Protein AF-A0A9E4FXU3-F1 (afdb_monomer_lite)

Sequence (178 aa):
TILALSAGMFALSSITFVGEGTRELLNIQLSRSFGGNVLVFPFPGLPSSMIKGAIDDALQDLEIDYRTTIDNFSSQITHLNGAAIDGDGALEIAVWRSDKPDIYSGQPAVSSGRMLTPDDAGQPRIVLPMVVAAALEIEVGDSLQIDSAAGIALEVVGITGEAEGMASFGEPSALLPP

pLDDT: mean 71.0, std 20.65, range [25.28, 96.88]

Radius of gyration: 19.28 Å; chains: 1; bounding box: 39×45×50 Å

Secondary structure (DSSP, 8-state):
-------------------HHHHHHHHHHHHHHHSS-----PPTTS-HHHHHHHHHHHHTTS--S--EEEEEEEEEEEEETTEEP-S--EEEEEEEEE--TTTTTTSS-EEEE----GGGTTSSEEEEEHHHHHHTT--TT-EEEEGGGTTPEEEEEEEE-TT--SBTTTB--EEE--

Structure (mmCIF, N/CA/C/O backbone):
data_AF-A0A9E4FXU3-F1
#
_entry.id   AF-A0A9E4FXU3-F1
#
loop_
_atom_site.group_PDB
_atom_site.id
_atom_site.type_symbol
_atom_site.label_atom_id
_atom_site.label_alt_id
_atom_site.label_comp_id
_atom_site.label_asym_id
_atom_site.label_entity_id
_atom_site.label_seq_id
_atom_site.pdbx_PDB_ins_code
_atom_site.Cartn_x
_atom_site.Cartn_y
_atom_site.Cartn_z
_atom_site.occupancy
_atom_site.B_iso_or_equiv
_atom_site.auth_seq_id
_atom_site.auth_comp_id
_atom_site.auth_asym_id
_atom_site.auth_atom_id
_atom_site.pdbx_PDB_model_num
ATOM 1 N N . THR A 1 1 ? -22.694 20.032 28.651 1.00 31.31 1 THR A N 1
ATOM 2 C CA . THR A 1 1 ? -21.985 20.841 29.663 1.00 31.31 1 THR A CA 1
ATOM 3 C C . THR A 1 1 ? -20.509 20.559 29.507 1.00 31.31 1 THR A C 1
ATOM 5 O O . THR A 1 1 ? -20.104 19.431 29.735 1.00 31.31 1 THR A O 1
ATOM 8 N N . ILE A 1 2 ? -19.745 21.515 28.979 1.00 27.45 2 ILE A N 1
ATOM 9 C CA . ILE A 1 2 ? -18.309 21.361 28.701 1.00 27.45 2 ILE A CA 1
ATOM 10 C C . ILE A 1 2 ? -17.556 21.864 29.932 1.00 27.45 2 ILE A C 1
ATOM 12 O O . ILE A 1 2 ? -17.777 22.998 30.352 1.00 27.45 2 ILE A O 1
ATOM 16 N N . LEU A 1 3 ? -16.711 21.021 30.524 1.00 26.75 3 LEU A N 1
ATOM 17 C CA . LEU A 1 3 ? -15.877 21.380 31.669 1.00 26.75 3 LEU A CA 1
ATOM 18 C C . LEU A 1 3 ? -14.447 21.612 31.166 1.00 26.75 3 LEU A C 1
ATOM 20 O O . LEU A 1 3 ? -13.765 20.675 30.762 1.00 26.75 3 LEU A O 1
ATOM 24 N N . ALA A 1 4 ? -14.028 22.877 31.136 1.00 40.78 4 ALA A N 1
ATOM 25 C CA . ALA A 1 4 ? -12.670 23.289 30.808 1.00 40.78 4 ALA A CA 1
ATOM 26 C C . ALA A 1 4 ? -11.833 23.352 32.094 1.00 40.78 4 ALA A C 1
ATOM 28 O O . ALA A 1 4 ? -12.204 24.047 33.039 1.00 40.78 4 ALA A O 1
ATOM 29 N N . LEU A 1 5 ? -10.697 22.656 32.119 1.00 29.84 5 LEU A N 1
ATOM 30 C CA . LEU A 1 5 ? -9.681 22.785 33.162 1.00 29.84 5 LEU A CA 1
ATOM 31 C C . LEU A 1 5 ? -8.479 23.514 32.555 1.00 29.84 5 LEU A C 1
ATOM 33 O O . LEU A 1 5 ? -7.700 22.950 31.793 1.00 29.84 5 LEU A O 1
ATOM 37 N N . SER A 1 6 ? -8.393 24.811 32.848 1.00 42.38 6 SER A N 1
ATOM 38 C CA . SER A 1 6 ? -7.281 25.687 32.489 1.00 42.38 6 SER A CA 1
ATOM 39 C C . SER A 1 6 ? -6.136 25.547 33.494 1.00 42.38 6 SER A C 1
ATOM 41 O O . SER A 1 6 ? -6.365 25.723 34.691 1.00 42.38 6 SER A O 1
ATOM 43 N N . ALA A 1 7 ? -4.903 25.361 33.023 1.00 31.30 7 ALA A N 1
ATOM 44 C CA . ALA A 1 7 ? -3.701 25.719 33.775 1.00 31.30 7 ALA A CA 1
ATOM 45 C C . ALA A 1 7 ? -2.527 26.006 32.820 1.00 31.30 7 ALA A C 1
ATOM 47 O O . ALA A 1 7 ? -2.127 25.133 32.059 1.00 31.30 7 ALA A O 1
ATOM 48 N N . GLY A 1 8 ? -1.957 27.215 32.914 1.00 26.27 8 GLY A N 1
ATOM 49 C CA . GLY A 1 8 ? -0.565 27.496 32.532 1.00 26.27 8 GLY A CA 1
ATOM 50 C C . GLY A 1 8 ? -0.341 28.330 31.266 1.00 26.27 8 GLY A C 1
ATOM 51 O O . GLY A 1 8 ? -0.170 27.794 30.181 1.00 26.27 8 GLY A O 1
ATOM 52 N N . MET A 1 9 ? -0.257 29.651 31.430 1.00 34.22 9 MET A N 1
ATOM 53 C CA . MET A 1 9 ? 0.144 30.633 30.419 1.00 34.22 9 MET A CA 1
ATOM 54 C C . MET A 1 9 ? 1.665 30.853 30.479 1.00 34.22 9 MET A C 1
ATOM 56 O O . MET A 1 9 ? 2.138 31.352 31.491 1.00 34.22 9 MET A O 1
ATOM 60 N N . PHE A 1 10 ? 2.404 30.537 29.408 1.00 29.42 10 PHE A N 1
ATOM 61 C CA . PHE A 1 10 ? 3.624 31.245 28.982 1.00 29.42 10 PHE A CA 1
ATOM 62 C C . PHE A 1 10 ? 3.807 31.077 27.466 1.00 29.42 10 PHE A C 1
ATOM 64 O O . PHE A 1 10 ? 3.697 29.981 26.924 1.00 29.42 10 PHE A O 1
ATOM 71 N N . ALA A 1 11 ? 4.009 32.206 26.789 1.00 37.12 11 ALA A N 1
ATOM 72 C CA . ALA A 1 11 ? 3.885 32.394 25.351 1.00 37.12 11 ALA A CA 1
ATOM 73 C C . ALA A 1 11 ? 5.247 32.510 24.651 1.00 37.12 11 ALA A C 1
ATOM 75 O O . ALA A 1 11 ? 6.138 33.173 25.174 1.00 37.12 11 ALA A O 1
ATOM 76 N N . LEU A 1 12 ? 5.348 31.978 23.426 1.00 25.28 12 LEU A N 1
ATOM 77 C CA . LEU A 1 12 ? 6.072 32.604 22.308 1.00 25.28 12 LEU A CA 1
ATOM 78 C C . LEU A 1 12 ? 5.645 31.970 20.968 1.00 25.28 12 LEU A C 1
ATOM 80 O O . LEU A 1 12 ? 6.106 30.907 20.580 1.00 25.28 12 LEU A O 1
ATOM 84 N N . SER A 1 13 ? 4.688 32.660 20.339 1.00 27.45 13 SER A N 1
ATOM 85 C CA . SER A 1 13 ? 4.377 32.807 18.905 1.00 27.45 13 SER A CA 1
ATOM 86 C C . SER A 1 13 ? 4.532 31.637 17.915 1.00 27.45 13 SER A C 1
ATOM 88 O O . SER A 1 13 ? 5.624 31.150 17.646 1.00 27.45 13 SER A O 1
ATOM 90 N N . SER A 1 14 ? 3.426 31.429 17.188 1.00 29.44 14 SER A N 1
ATOM 91 C CA . SER A 1 14 ? 3.230 30.683 15.935 1.00 29.44 14 SER A CA 1
ATOM 92 C C . SER A 1 14 ? 3.068 29.171 16.064 1.00 29.44 14 SER A C 1
ATOM 94 O O . SER A 1 14 ? 4.024 28.422 16.023 1.00 29.44 14 SER A O 1
ATOM 96 N N . ILE A 1 15 ? 1.814 28.745 16.206 1.00 42.16 15 ILE A N 1
ATOM 97 C CA . ILE A 1 15 ? 1.172 27.632 15.488 1.00 42.16 15 ILE A CA 1
ATOM 98 C C . ILE A 1 15 ? -0.303 27.738 15.874 1.00 42.16 15 ILE A C 1
ATOM 100 O O . ILE A 1 15 ? -0.675 27.334 16.971 1.00 42.16 15 ILE A O 1
ATOM 104 N N . THR A 1 16 ? -1.137 28.350 15.025 1.00 27.58 16 THR A N 1
ATOM 105 C CA . THR A 1 16 ? -2.558 27.975 14.873 1.00 27.58 16 THR A CA 1
ATOM 106 C C . THR A 1 16 ? -3.207 28.736 13.717 1.00 27.58 16 THR A C 1
ATOM 108 O O . THR A 1 16 ? -3.643 29.872 13.856 1.00 27.58 16 THR A O 1
ATOM 111 N N . PHE A 1 17 ? -3.337 28.058 12.582 1.00 32.19 17 PHE A N 1
ATOM 112 C CA . PHE A 1 17 ? -4.565 28.107 11.794 1.00 32.19 17 PHE A CA 1
ATOM 113 C C . PHE A 1 17 ? -5.019 26.658 11.614 1.00 32.19 17 PHE A C 1
ATOM 115 O O . PHE A 1 17 ? -4.821 26.048 10.573 1.00 32.19 17 PHE A O 1
ATOM 122 N N . VAL A 1 18 ? -5.598 26.079 12.666 1.00 40.75 18 VAL A N 1
ATOM 123 C CA . VAL A 1 18 ? -6.490 24.922 12.508 1.00 40.75 18 VAL A CA 1
ATOM 124 C C . VAL A 1 18 ? -7.894 25.511 12.537 1.00 40.75 18 VAL A C 1
ATOM 126 O O . VAL A 1 18 ? -8.547 25.570 13.576 1.00 40.75 18 VAL A O 1
ATOM 129 N N . GLY A 1 19 ? -8.280 26.117 11.411 1.00 35.84 19 GLY A N 1
ATOM 130 C CA . GLY A 1 19 ? -9.602 26.707 11.233 1.00 35.84 19 GLY A CA 1
ATOM 131 C C . GLY A 1 19 ? -10.677 25.624 11.283 1.00 35.84 19 GLY A C 1
ATOM 132 O O . GLY A 1 19 ? -10.434 24.495 10.850 1.00 35.84 19 GLY A O 1
ATOM 133 N N . GLU A 1 20 ? -11.861 25.977 11.785 1.00 42.47 20 GLU A N 1
ATOM 134 C CA . GLU A 1 20 ? -13.055 25.118 11.865 1.00 42.47 20 GLU A CA 1
ATOM 135 C C . GLU A 1 20 ? -13.319 24.275 10.602 1.00 42.47 20 GLU A C 1
ATOM 137 O O . GLU A 1 20 ? -13.792 23.147 10.718 1.00 42.47 20 GLU A O 1
ATOM 142 N N . GLY A 1 21 ? -12.921 24.748 9.416 1.00 38.59 21 GLY A N 1
ATOM 143 C CA . GLY A 1 21 ? -13.065 24.020 8.150 1.00 38.59 21 GLY A CA 1
ATOM 144 C C . GLY A 1 21 ? -12.253 22.721 8.029 1.00 38.59 21 GLY A C 1
ATOM 145 O O . GLY A 1 21 ? -12.633 21.843 7.264 1.00 38.59 21 GLY A O 1
ATOM 146 N N . THR A 1 22 ? -11.178 22.536 8.803 1.00 45.12 22 THR A N 1
ATOM 147 C CA . THR A 1 22 ? -10.414 21.268 8.801 1.00 45.12 22 THR A CA 1
ATOM 148 C C . THR A 1 22 ? -11.171 20.140 9.499 1.00 45.12 22 THR A C 1
ATOM 150 O O . THR A 1 22 ? -11.151 19.009 9.025 1.00 45.12 22 THR A O 1
ATOM 153 N N . ARG A 1 23 ? -11.914 20.437 10.574 1.00 46.47 23 ARG A N 1
ATOM 154 C CA . ARG A 1 23 ? -12.788 19.456 11.240 1.00 46.47 23 ARG A CA 1
ATOM 155 C C . ARG A 1 23 ? -13.936 19.025 10.338 1.00 46.47 23 ARG A C 1
ATOM 157 O O . ARG A 1 23 ? -14.290 17.854 10.332 1.00 46.47 23 ARG A O 1
ATOM 164 N N . GLU A 1 24 ? -14.493 19.959 9.576 1.00 38.81 24 GLU A N 1
ATOM 165 C CA . GLU A 1 24 ? -15.594 19.686 8.657 1.00 38.81 24 GLU A CA 1
ATOM 166 C C . GLU A 1 24 ? -15.134 18.882 7.433 1.00 38.81 24 GLU A C 1
ATOM 168 O O . GLU A 1 24 ? -15.775 17.894 7.089 1.00 38.81 24 GLU A O 1
ATOM 173 N N . LEU A 1 25 ? -13.975 19.204 6.847 1.00 46.66 25 LEU A N 1
ATOM 174 C CA . LEU A 1 25 ? -13.390 18.429 5.743 1.00 46.66 25 LEU A CA 1
ATOM 175 C C . LEU A 1 25 ? -12.983 17.010 6.164 1.00 46.66 25 LEU A C 1
ATOM 177 O O . LEU A 1 25 ? -13.304 16.052 5.461 1.00 46.66 25 LEU A O 1
ATOM 181 N N . LEU A 1 26 ? -12.361 16.858 7.338 1.00 46.75 26 LEU A N 1
ATOM 182 C CA . LEU A 1 26 ? -12.017 15.546 7.895 1.00 46.75 26 LEU A CA 1
ATOM 183 C C . LEU A 1 26 ? -13.279 14.731 8.215 1.00 46.75 26 LEU A C 1
ATOM 185 O O . LEU A 1 26 ? -13.361 13.557 7.863 1.00 46.75 26 LEU A O 1
ATOM 189 N N . ASN A 1 27 ? -14.302 15.352 8.811 1.00 43.00 27 ASN A N 1
ATOM 190 C CA . ASN A 1 27 ? -15.575 14.690 9.095 1.00 43.00 27 ASN A CA 1
ATOM 191 C C . ASN A 1 27 ? -16.310 14.281 7.807 1.00 43.00 27 ASN A C 1
ATOM 193 O O . ASN A 1 27 ? -16.860 13.189 7.745 1.00 43.00 27 ASN A O 1
ATOM 197 N N . ILE A 1 28 ? -16.294 15.103 6.754 1.00 49.69 28 ILE A N 1
ATOM 198 C CA . ILE A 1 28 ? -16.963 14.796 5.481 1.00 49.69 28 ILE A CA 1
ATOM 199 C C . ILE A 1 28 ? -16.269 13.649 4.734 1.00 49.69 28 ILE A C 1
ATOM 201 O O . ILE A 1 28 ? -16.963 12.785 4.200 1.00 49.69 28 ILE A O 1
ATOM 205 N N . GLN A 1 29 ? -14.935 13.604 4.706 1.00 46.19 29 GLN A N 1
ATOM 206 C CA . GLN A 1 29 ? -14.195 12.522 4.043 1.00 46.19 29 GLN A CA 1
ATOM 207 C C . GLN A 1 29 ? -14.296 11.199 4.812 1.00 46.19 29 GLN A C 1
ATOM 209 O O . GLN A 1 29 ? -14.541 10.150 4.220 1.00 46.19 29 GLN A O 1
ATOM 214 N N . LEU A 1 30 ? -14.205 11.241 6.142 1.00 48.12 30 LEU A N 1
ATOM 215 C CA . LEU A 1 30 ? -14.246 10.035 6.969 1.00 48.12 30 LEU A CA 1
ATOM 216 C C . LEU A 1 30 ? -15.673 9.516 7.182 1.00 48.12 30 LEU A C 1
ATOM 218 O O . LEU A 1 30 ? -15.888 8.307 7.201 1.00 48.12 30 LEU A O 1
ATOM 222 N N . SER A 1 31 ? -16.675 10.391 7.317 1.00 47.16 31 SER A N 1
ATOM 223 C CA . SER A 1 31 ? -18.082 9.982 7.474 1.00 47.16 31 SER A CA 1
ATOM 224 C C . SER A 1 31 ? -18.614 9.270 6.229 1.00 47.16 31 SER A C 1
ATOM 226 O O . SER A 1 31 ? -19.337 8.284 6.351 1.00 47.16 31 SER A O 1
ATOM 228 N N . ARG A 1 32 ? -18.198 9.708 5.030 1.00 46.72 32 ARG A N 1
ATOM 229 C CA . ARG A 1 32 ? -18.587 9.073 3.761 1.00 46.72 32 ARG A CA 1
ATOM 230 C C . ARG A 1 32 ? -17.961 7.692 3.546 1.00 46.72 32 ARG A C 1
ATOM 232 O O . ARG A 1 32 ? -18.570 6.888 2.852 1.00 46.72 32 ARG A O 1
ATOM 239 N N . SER A 1 33 ? -16.790 7.419 4.127 1.00 49.22 33 SER A N 1
ATOM 240 C CA . SER A 1 33 ? -16.057 6.159 3.917 1.00 49.22 33 SER A CA 1
ATOM 241 C C . SER A 1 33 ? -16.193 5.166 5.086 1.00 49.22 33 SER A C 1
ATOM 243 O O . SER A 1 33 ? -16.232 3.958 4.866 1.00 49.22 33 SER A O 1
ATOM 245 N N . PHE A 1 34 ? -16.354 5.645 6.326 1.00 50.19 34 PHE A N 1
ATOM 246 C CA . PHE A 1 34 ? -16.215 4.800 7.521 1.00 50.19 34 PHE A CA 1
ATOM 247 C C . PHE A 1 34 ? -17.388 4.834 8.511 1.00 50.19 34 PHE A C 1
ATOM 249 O O . PHE A 1 34 ? -17.393 4.022 9.425 1.00 50.19 34 PHE A O 1
ATOM 256 N N . GLY A 1 35 ? -18.411 5.679 8.307 1.00 43.72 35 GLY A N 1
ATOM 257 C CA . GLY A 1 35 ? -19.658 5.627 9.087 1.00 43.72 35 GLY A CA 1
ATOM 258 C C . GLY A 1 35 ? -19.471 5.846 10.595 1.00 43.72 35 GLY A C 1
ATOM 259 O O . GLY A 1 35 ? -19.554 4.905 11.369 1.00 43.72 35 GLY A O 1
ATOM 260 N N . GLY A 1 36 ? -19.284 7.104 11.013 1.00 49.06 36 GLY A N 1
ATOM 261 C CA . GLY A 1 36 ? -19.098 7.481 12.422 1.00 49.06 36 GLY A CA 1
ATOM 262 C C . GLY A 1 36 ? -17.666 7.235 12.904 1.00 49.06 36 GLY A C 1
ATOM 263 O O . GLY A 1 36 ? -17.254 6.103 13.104 1.00 49.06 36 GLY A O 1
ATOM 264 N N . ASN A 1 37 ? -16.886 8.303 13.096 1.00 50.81 37 ASN A N 1
ATOM 265 C CA . ASN A 1 37 ? -15.452 8.184 13.372 1.00 50.81 37 ASN A CA 1
ATOM 266 C C . ASN A 1 37 ? -15.064 8.872 14.678 1.00 50.81 37 ASN A C 1
ATOM 268 O O . ASN A 1 37 ? -15.433 10.024 14.912 1.00 50.81 37 ASN A O 1
ATOM 272 N N . VAL A 1 38 ? -14.253 8.190 15.487 1.00 52.59 38 VAL A N 1
ATOM 273 C CA . VAL A 1 38 ? -13.507 8.797 16.593 1.00 52.59 38 VAL A CA 1
ATOM 274 C C . VAL A 1 38 ? -12.083 9.039 16.110 1.00 52.59 38 VAL A C 1
ATOM 276 O O . VAL A 1 38 ? -11.336 8.102 15.844 1.00 52.59 38 VAL A O 1
ATOM 279 N N . LEU A 1 39 ? -11.711 10.311 15.981 1.00 51.56 39 LEU A N 1
ATOM 280 C CA . LEU A 1 39 ? -10.361 10.721 15.606 1.00 51.56 39 LEU A CA 1
ATOM 281 C C . LEU A 1 39 ? -9.544 11.031 16.853 1.00 51.56 39 LEU A C 1
ATOM 283 O O . LEU A 1 39 ? -9.853 11.975 17.584 1.00 51.56 39 LEU A O 1
ATOM 287 N N . VAL A 1 40 ? -8.475 10.268 17.065 1.00 55.31 40 VAL A N 1
ATOM 288 C CA . VAL A 1 40 ? -7.512 10.525 18.137 1.00 55.31 40 VAL A CA 1
ATOM 289 C C . VAL A 1 40 ? -6.250 11.114 17.526 1.00 55.31 40 VAL A C 1
ATOM 291 O O . VAL A 1 40 ? -5.529 10.444 16.794 1.00 55.31 40 VAL A O 1
ATOM 294 N N . PHE A 1 41 ? -5.987 12.384 17.830 1.00 51.91 41 PHE A N 1
ATOM 295 C CA . PHE A 1 41 ? -4.754 13.052 17.428 1.00 51.91 41 PHE A CA 1
ATOM 296 C C . PHE A 1 41 ? -3.706 12.847 18.522 1.00 51.91 41 PHE A C 1
ATOM 298 O O . PHE A 1 41 ? -3.913 13.318 19.646 1.00 51.91 41 PHE A O 1
ATOM 305 N N . PRO A 1 42 ? -2.597 12.148 18.242 1.00 52.19 42 PRO A N 1
ATOM 306 C CA . PRO A 1 42 ? -1.540 12.000 19.223 1.00 52.19 42 PRO A CA 1
ATOM 307 C C . PRO A 1 42 ? -0.919 13.367 19.528 1.00 52.19 42 PRO A C 1
ATOM 309 O O . PRO A 1 42 ? -0.650 14.163 18.627 1.00 52.19 42 PRO A O 1
ATOM 312 N N . PHE A 1 43 ? -0.681 13.647 20.809 1.00 54.56 43 PHE A N 1
ATOM 313 C CA . PHE A 1 43 ? 0.056 14.843 21.201 1.00 54.56 43 PHE A CA 1
ATOM 314 C C . PHE A 1 43 ? 1.539 14.682 20.834 1.00 54.56 43 PHE A C 1
ATOM 316 O O . PHE A 1 43 ? 2.123 13.633 21.138 1.00 54.56 43 PHE A O 1
ATOM 323 N N . PRO A 1 44 ? 2.174 15.705 20.230 1.00 49.50 44 PRO A N 1
ATOM 324 C CA . PRO A 1 44 ? 3.604 15.675 19.947 1.00 49.50 44 PRO A CA 1
ATOM 325 C C . PRO A 1 44 ? 4.404 15.378 21.222 1.00 49.50 44 PRO A C 1
ATOM 327 O O . PRO A 1 44 ? 4.275 16.089 22.217 1.00 49.50 44 PRO A O 1
ATOM 330 N N . GLY A 1 45 ? 5.226 14.325 21.193 1.00 59.16 45 GLY A N 1
ATOM 331 C CA . GLY A 1 45 ? 6.101 13.936 22.306 1.00 59.16 45 GLY A CA 1
ATOM 332 C C . GLY A 1 45 ? 5.607 12.777 23.179 1.00 59.16 45 GLY A C 1
ATOM 333 O O . GLY A 1 45 ? 6.359 12.326 24.040 1.00 59.16 45 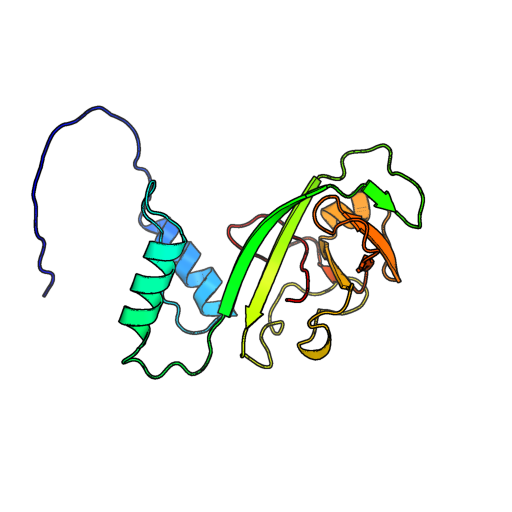GLY A O 1
ATOM 334 N N . LEU A 1 46 ? 4.397 12.252 22.957 1.00 63.00 46 LEU A N 1
ATOM 335 C CA . LEU A 1 46 ? 3.968 11.008 23.602 1.00 63.00 46 LEU A CA 1
ATOM 336 C C . LEU A 1 46 ? 4.427 9.778 22.799 1.00 63.00 46 LEU A C 1
ATOM 338 O O . LEU A 1 46 ? 4.277 9.763 21.575 1.00 63.00 46 LEU A O 1
ATOM 342 N N . PRO A 1 47 ? 4.943 8.721 23.458 1.00 71.94 47 PRO A N 1
ATOM 343 C CA . PRO A 1 47 ? 5.224 7.452 22.794 1.00 71.94 47 PRO A CA 1
ATOM 344 C C . PRO A 1 47 ? 3.950 6.857 22.181 1.00 71.94 47 PRO A C 1
ATOM 346 O O . PRO A 1 47 ? 2.908 6.804 22.839 1.00 71.94 47 PRO A O 1
ATOM 349 N N . SER A 1 48 ? 4.042 6.341 20.953 1.00 66.31 48 SER A N 1
ATOM 350 C CA . SER A 1 48 ? 2.915 5.717 20.237 1.00 66.31 48 SER A CA 1
ATOM 351 C C . SER A 1 48 ? 2.277 4.558 21.014 1.00 66.31 48 SER A C 1
ATOM 353 O O . SER A 1 48 ? 1.060 4.391 20.990 1.00 66.31 48 SER A O 1
ATOM 355 N N . SER A 1 49 ? 3.072 3.805 21.778 1.00 68.06 49 SER A N 1
ATOM 356 C CA . SER A 1 49 ? 2.597 2.728 22.655 1.00 68.06 49 SER A CA 1
ATOM 357 C C . SER A 1 49 ? 1.702 3.222 23.795 1.00 68.06 49 SER A C 1
ATOM 359 O O . SER A 1 49 ? 0.729 2.557 24.141 1.00 68.06 49 SER A O 1
ATOM 361 N N . MET A 1 50 ? 1.998 4.396 24.356 1.00 66.06 50 MET A N 1
ATOM 362 C CA . MET A 1 50 ? 1.220 4.988 25.446 1.00 66.06 50 MET A CA 1
ATOM 363 C C . MET A 1 50 ? -0.124 5.512 24.940 1.00 66.06 50 MET A C 1
ATOM 365 O O . MET A 1 50 ? -1.149 5.325 25.590 1.00 66.06 50 MET A O 1
ATOM 369 N N . ILE A 1 51 ? -0.122 6.121 23.753 1.00 67.75 51 ILE A N 1
ATOM 370 C CA . ILE A 1 51 ? -1.343 6.571 23.081 1.00 67.75 51 ILE A CA 1
ATOM 371 C C . ILE A 1 51 ? -2.227 5.370 22.740 1.00 67.75 51 ILE A C 1
ATOM 373 O O . ILE A 1 51 ? -3.414 5.394 23.045 1.00 67.75 51 ILE A O 1
ATOM 377 N N . LYS A 1 52 ? -1.651 4.300 22.176 1.00 66.75 52 LYS A N 1
ATOM 378 C CA . LYS A 1 52 ? -2.393 3.078 21.846 1.00 66.75 52 LYS A CA 1
ATOM 379 C C . LYS A 1 52 ? -3.058 2.461 23.079 1.00 66.75 52 LYS A C 1
ATOM 381 O O . LYS A 1 52 ? -4.246 2.180 23.025 1.00 66.75 52 LYS A O 1
ATOM 386 N N . GLY A 1 53 ? -2.331 2.338 24.193 1.00 68.00 53 GLY A N 1
ATOM 387 C CA . GLY A 1 53 ? -2.894 1.833 25.450 1.00 68.00 53 GLY A CA 1
ATOM 388 C C . GLY A 1 53 ? -4.047 2.692 25.978 1.00 68.00 53 GLY A C 1
ATOM 389 O O . GLY A 1 53 ? -5.097 2.164 26.314 1.00 68.00 53 GLY A O 1
ATOM 390 N N . ALA A 1 54 ? -3.898 4.021 25.970 1.00 68.44 54 ALA A N 1
ATOM 391 C CA . ALA A 1 54 ? -4.962 4.926 26.408 1.00 68.44 54 ALA A CA 1
ATOM 392 C C . ALA A 1 54 ? -6.213 4.868 25.509 1.00 68.44 54 ALA A C 1
ATOM 394 O O . ALA A 1 54 ? -7.329 5.014 26.002 1.00 68.44 54 ALA A O 1
ATOM 395 N N . ILE A 1 55 ? -6.033 4.664 24.199 1.00 71.56 55 ILE A N 1
ATOM 396 C CA . ILE A 1 55 ? -7.139 4.455 23.257 1.00 71.56 55 ILE A CA 1
ATOM 397 C C . ILE A 1 55 ? -7.816 3.114 23.537 1.00 71.56 55 ILE A C 1
ATOM 399 O O . ILE A 1 55 ? -9.035 3.072 23.646 1.00 71.56 55 ILE A O 1
ATOM 403 N N . ASP A 1 56 ? -7.046 2.034 23.675 1.00 72.44 56 ASP A N 1
ATOM 404 C CA . ASP A 1 56 ? -7.585 0.696 23.925 1.00 72.44 56 ASP A CA 1
ATOM 405 C C . ASP A 1 56 ? -8.387 0.642 25.234 1.00 72.44 56 ASP A C 1
ATOM 407 O O . ASP A 1 56 ? -9.493 0.102 25.233 1.00 72.44 56 ASP A O 1
ATOM 411 N N . ASP A 1 57 ? -7.898 1.285 26.300 1.00 71.56 57 ASP A N 1
ATOM 412 C CA . ASP A 1 57 ? -8.607 1.412 27.580 1.00 71.56 57 ASP A CA 1
ATOM 413 C C . ASP A 1 57 ? -9.899 2.236 27.442 1.00 71.56 57 ASP A C 1
ATOM 415 O O . ASP A 1 57 ? -10.951 1.845 27.940 1.00 71.56 57 ASP A O 1
ATOM 419 N N . ALA A 1 58 ? -9.858 3.372 26.735 1.00 69.75 58 ALA A N 1
ATOM 420 C CA . ALA A 1 58 ? -11.038 4.219 26.533 1.00 69.75 58 ALA A CA 1
ATOM 421 C C . ALA A 1 58 ? -12.117 3.554 25.660 1.00 69.75 58 ALA A C 1
ATOM 423 O O . ALA A 1 58 ? -13.298 3.888 25.759 1.00 69.75 58 ALA A O 1
ATOM 424 N N . LEU A 1 59 ? -11.706 2.633 24.789 1.00 71.38 59 LEU A N 1
ATOM 425 C CA . LEU A 1 59 ? -12.577 1.871 23.903 1.00 71.38 59 LEU A CA 1
ATOM 426 C C . LEU A 1 59 ? -13.115 0.585 24.547 1.00 71.38 59 LEU A C 1
ATOM 428 O O . LEU A 1 59 ? -13.990 -0.049 23.965 1.00 71.38 59 LEU A O 1
ATOM 432 N N . GLN A 1 60 ? -12.616 0.195 25.723 1.00 73.38 60 GLN A N 1
ATOM 433 C CA . GLN A 1 60 ? -12.909 -1.098 26.346 1.00 73.38 60 GLN A CA 1
ATOM 434 C C . GLN A 1 60 ? -14.390 -1.275 26.730 1.00 73.38 60 GLN A C 1
ATOM 436 O O . GLN A 1 60 ? -14.904 -2.390 26.674 1.00 73.38 60 GLN A O 1
ATOM 441 N N . ASP A 1 61 ? -15.074 -0.178 27.066 1.00 73.62 61 ASP A N 1
ATOM 442 C CA . ASP A 1 61 ? -16.481 -0.166 27.495 1.00 73.62 61 ASP A CA 1
ATOM 443 C C . ASP A 1 61 ? -17.469 0.162 26.359 1.00 73.62 61 ASP A C 1
ATOM 445 O O . ASP A 1 61 ? -18.674 0.292 26.592 1.00 73.62 61 ASP A O 1
ATOM 449 N N . LEU A 1 62 ? -16.979 0.336 25.129 1.00 75.06 62 LEU A N 1
ATOM 450 C CA . LEU A 1 62 ? -17.807 0.666 23.974 1.00 75.06 62 LEU A CA 1
ATOM 451 C C . LEU A 1 62 ? -18.075 -0.582 23.132 1.00 75.06 62 LEU A C 1
ATOM 453 O O . LEU A 1 62 ? -17.170 -1.358 22.831 1.00 75.06 62 LEU A O 1
ATOM 457 N N . GLU A 1 63 ? -19.327 -0.748 22.708 1.00 73.94 63 GLU A N 1
ATOM 458 C CA . GLU A 1 63 ? -19.676 -1.718 21.673 1.00 73.94 63 GLU A CA 1
ATOM 459 C C . GLU A 1 63 ? -19.136 -1.193 20.337 1.00 73.94 63 GLU A C 1
ATOM 461 O O . GLU A 1 63 ? -19.576 -0.160 19.831 1.00 73.94 63 GLU A O 1
ATOM 466 N N . ILE A 1 64 ? -18.102 -1.859 19.824 1.00 70.75 64 ILE A N 1
ATOM 467 C CA . ILE A 1 64 ? -17.435 -1.514 18.570 1.00 70.75 64 ILE A CA 1
ATOM 468 C C . ILE A 1 64 ? -17.796 -2.594 17.561 1.00 70.75 64 ILE A C 1
ATOM 470 O O . ILE A 1 64 ? -17.378 -3.739 17.720 1.00 70.75 64 ILE A O 1
ATOM 474 N N . ASP A 1 65 ? -18.541 -2.216 16.523 1.00 74.25 65 ASP A N 1
ATOM 475 C CA . ASP A 1 65 ? -18.901 -3.137 15.440 1.00 74.25 65 ASP A CA 1
ATOM 476 C C . ASP A 1 65 ? -17.665 -3.573 14.645 1.00 74.25 65 ASP A C 1
ATOM 478 O O . ASP A 1 65 ? -17.524 -4.747 14.309 1.00 74.25 65 ASP A O 1
ATOM 482 N N . TYR A 1 66 ? -16.766 -2.620 14.366 1.00 74.31 66 TYR A N 1
ATOM 483 C CA . TYR A 1 66 ? -15.539 -2.841 13.605 1.00 74.31 66 TYR A CA 1
ATOM 484 C C . TYR A 1 66 ? -14.406 -1.924 14.063 1.00 74.31 66 TYR A C 1
ATOM 486 O O . TYR A 1 66 ? -14.614 -0.753 14.394 1.00 74.31 66 TYR A O 1
ATOM 494 N N . ARG A 1 67 ? -13.177 -2.429 14.002 1.00 75.25 67 ARG A N 1
ATOM 495 C CA . ARG A 1 67 ? -11.945 -1.699 14.282 1.00 75.25 67 ARG A CA 1
ATOM 496 C C . ARG A 1 67 ? -11.067 -1.661 13.040 1.00 75.25 67 ARG A C 1
ATOM 498 O O . ARG A 1 67 ? -10.659 -2.690 12.521 1.00 75.25 67 ARG A O 1
ATOM 505 N N . THR A 1 68 ? -10.700 -0.450 12.627 1.00 73.88 68 THR A N 1
ATOM 506 C CA . THR A 1 68 ? -9.732 -0.216 11.548 1.00 73.88 68 THR A CA 1
ATOM 507 C C . THR A 1 68 ? -8.549 0.586 12.073 1.00 73.88 68 THR A C 1
ATOM 509 O O . THR A 1 68 ? -8.724 1.651 12.662 1.00 73.88 68 THR A O 1
ATOM 512 N N . THR A 1 69 ? -7.338 0.096 11.836 1.00 77.56 69 THR A N 1
ATOM 513 C CA . THR A 1 69 ? -6.087 0.836 12.002 1.00 77.56 69 THR A CA 1
ATOM 514 C C . THR A 1 69 ? -5.473 1.074 10.629 1.00 77.56 69 THR A C 1
ATOM 516 O O . THR A 1 69 ? -5.364 0.146 9.831 1.00 77.56 69 THR A O 1
ATOM 519 N N . ILE A 1 70 ? -5.082 2.320 10.364 1.00 76.88 70 ILE A N 1
ATOM 520 C CA . ILE A 1 70 ? -4.379 2.717 9.145 1.00 76.88 70 ILE A CA 1
ATOM 521 C C . ILE A 1 70 ? -2.989 3.188 9.556 1.00 76.88 70 ILE A C 1
ATOM 523 O O . ILE A 1 70 ? -2.857 4.195 10.253 1.00 76.88 70 ILE A O 1
ATOM 527 N N . ASP A 1 71 ? -1.972 2.457 9.117 1.00 79.44 71 ASP A N 1
ATOM 528 C CA . ASP A 1 71 ? -0.570 2.814 9.299 1.00 79.44 71 ASP A CA 1
ATOM 529 C C . ASP A 1 71 ? -0.044 3.391 7.983 1.00 79.44 71 ASP A C 1
ATOM 531 O O . ASP A 1 71 ? -0.220 2.768 6.940 1.00 79.44 71 ASP A O 1
ATOM 535 N N . ASN A 1 72 ? 0.597 4.562 8.023 1.00 81.19 72 ASN A N 1
ATOM 536 C CA . ASN A 1 72 ? 1.195 5.189 6.841 1.00 81.19 72 ASN A CA 1
ATOM 537 C C . ASN A 1 72 ? 2.711 5.284 7.009 1.00 81.19 72 ASN A C 1
ATOM 539 O O . ASN A 1 72 ? 3.190 5.595 8.104 1.00 81.19 72 ASN A O 1
ATOM 543 N N . PHE A 1 73 ? 3.456 5.036 5.938 1.00 82.44 73 PHE A N 1
ATOM 544 C CA . PHE A 1 73 ? 4.905 5.178 5.915 1.00 82.44 73 PHE A CA 1
ATOM 545 C C . PHE A 1 73 ? 5.420 5.453 4.504 1.00 82.44 73 PHE A C 1
ATOM 547 O O . PHE A 1 73 ? 4.917 4.910 3.522 1.00 82.44 73 PHE A O 1
ATOM 554 N N . SER A 1 74 ? 6.486 6.242 4.433 1.00 86.75 74 SER A N 1
ATOM 555 C CA . SER A 1 74 ? 7.232 6.479 3.204 1.00 86.75 74 SER A CA 1
ATOM 556 C C . SER A 1 74 ? 8.161 5.300 2.906 1.00 86.75 74 SER A C 1
ATOM 558 O O . SER A 1 74 ? 8.785 4.735 3.808 1.00 86.75 74 SER A O 1
ATOM 560 N N . SER A 1 75 ? 8.283 4.953 1.631 1.00 89.94 75 SER A N 1
ATOM 561 C CA . SER A 1 75 ? 9.137 3.884 1.116 1.00 89.94 75 SER A CA 1
ATOM 562 C C . SER A 1 75 ? 9.677 4.269 -0.263 1.00 89.94 75 SER A C 1
ATOM 564 O O . SER A 1 75 ? 9.259 5.269 -0.853 1.00 89.94 75 SER A O 1
ATOM 566 N N . GLN A 1 76 ? 10.611 3.480 -0.791 1.00 91.06 76 GLN A N 1
ATOM 567 C CA . GLN A 1 76 ? 11.092 3.618 -2.161 1.00 91.06 76 GLN A CA 1
ATOM 568 C C . GLN A 1 76 ? 10.997 2.307 -2.927 1.00 91.06 76 GLN A C 1
ATOM 570 O O . GLN A 1 76 ? 11.425 1.259 -2.440 1.00 91.06 76 GLN A O 1
ATOM 575 N N . ILE A 1 77 ? 10.495 2.381 -4.158 1.00 92.56 77 ILE A N 1
ATOM 576 C CA . ILE A 1 77 ? 10.616 1.313 -5.146 1.00 92.56 77 ILE A CA 1
ATOM 577 C C . ILE A 1 77 ? 12.093 1.212 -5.540 1.00 92.56 77 ILE A C 1
ATOM 579 O O . ILE A 1 77 ? 12.728 2.198 -5.891 1.00 92.56 77 ILE A O 1
ATOM 583 N N . THR A 1 78 ? 12.651 0.009 -5.452 1.00 93.06 78 THR A N 1
ATOM 584 C CA . THR A 1 78 ? 14.068 -0.273 -5.733 1.00 93.06 78 THR A CA 1
ATOM 585 C C . THR A 1 78 ? 14.242 -1.112 -6.988 1.00 93.06 78 THR A C 1
ATOM 587 O O . THR A 1 78 ? 15.197 -0.912 -7.735 1.00 93.06 78 THR A O 1
ATOM 590 N N . HIS A 1 79 ? 13.315 -2.040 -7.235 1.00 94.56 79 HIS A N 1
ATOM 591 C CA . HIS A 1 79 ? 13.335 -2.903 -8.408 1.00 94.56 79 HIS A CA 1
ATOM 592 C C . HIS A 1 79 ? 11.950 -2.995 -9.033 1.00 94.56 79 HIS A C 1
ATOM 594 O O . HIS A 1 79 ? 10.951 -3.067 -8.317 1.00 94.56 79 HIS A O 1
ATOM 600 N N . LEU A 1 80 ? 11.922 -3.073 -10.360 1.00 94.69 80 LEU A N 1
ATOM 601 C CA . LEU A 1 80 ? 10.758 -3.385 -11.174 1.00 94.69 80 LEU A CA 1
ATOM 602 C C . LEU A 1 80 ? 11.107 -4.574 -12.071 1.00 94.69 80 LEU A C 1
ATOM 604 O O . LEU A 1 80 ? 12.109 -4.560 -12.783 1.00 94.69 80 LEU A O 1
ATOM 608 N N . ASN A 1 81 ? 10.315 -5.640 -11.992 1.00 94.62 81 ASN A N 1
ATOM 609 C CA . ASN A 1 81 ? 10.501 -6.886 -12.736 1.00 94.62 81 ASN A CA 1
ATOM 610 C C . ASN A 1 81 ? 11.926 -7.466 -12.626 1.00 94.62 81 ASN A C 1
ATOM 612 O O . ASN A 1 81 ? 12.471 -8.042 -13.566 1.00 94.62 81 ASN A O 1
ATOM 616 N N . GLY A 1 82 ? 12.540 -7.309 -11.448 1.00 90.62 82 GLY A N 1
ATOM 617 C CA . GLY A 1 82 ? 13.896 -7.778 -11.143 1.00 90.62 82 GLY A CA 1
ATOM 618 C C . GLY A 1 82 ? 15.028 -6.865 -11.629 1.00 90.62 82 GLY A C 1
ATOM 619 O O . GLY A 1 82 ? 16.181 -7.116 -11.285 1.00 90.62 82 GLY A O 1
ATOM 620 N N . ALA A 1 83 ? 14.729 -5.802 -12.377 1.00 92.69 83 ALA A N 1
ATOM 621 C CA . ALA A 1 83 ? 15.694 -4.770 -12.736 1.00 92.69 83 ALA A CA 1
ATOM 622 C C . ALA A 1 83 ? 15.661 -3.638 -11.705 1.00 92.69 83 ALA A C 1
ATOM 624 O O . ALA A 1 83 ? 14.587 -3.231 -11.271 1.00 92.69 83 ALA A O 1
ATOM 625 N N . ALA A 1 84 ? 16.827 -3.127 -11.308 1.00 91.94 84 ALA A N 1
ATOM 626 C CA . ALA A 1 84 ? 16.886 -1.922 -10.487 1.00 91.94 84 ALA A CA 1
ATOM 627 C C . ALA A 1 84 ? 16.305 -0.742 -11.274 1.00 91.94 84 ALA A C 1
ATOM 629 O O . ALA A 1 84 ? 16.588 -0.605 -12.468 1.00 91.94 84 ALA A O 1
ATOM 630 N N . ILE A 1 85 ? 15.500 0.091 -10.617 1.00 90.06 85 ILE A N 1
ATOM 631 C CA . ILE A 1 85 ? 15.001 1.312 -11.248 1.00 90.06 85 ILE A CA 1
ATOM 632 C C . ILE A 1 85 ? 16.031 2.430 -11.098 1.00 90.06 85 ILE A C 1
ATOM 634 O O . ILE A 1 85 ? 16.671 2.566 -10.056 1.00 90.06 85 ILE A O 1
ATOM 638 N N . ASP A 1 86 ? 16.186 3.227 -12.148 1.00 78.31 86 ASP A N 1
ATOM 639 C CA . ASP A 1 86 ? 17.064 4.397 -12.170 1.00 78.31 86 ASP A CA 1
ATOM 640 C C . ASP A 1 86 ? 16.154 5.634 -12.269 1.00 78.31 86 ASP A C 1
ATOM 642 O O . ASP A 1 86 ? 15.872 6.143 -13.354 1.00 78.31 86 ASP A O 1
ATOM 646 N N . GLY A 1 87 ? 15.544 6.025 -11.143 1.00 71.56 87 GLY A N 1
ATOM 647 C CA . GLY A 1 87 ? 14.489 7.042 -11.105 1.00 71.56 87 GLY A CA 1
ATOM 648 C C . GLY A 1 87 ? 13.966 7.346 -9.700 1.00 71.56 87 GLY A C 1
ATOM 649 O O . GLY A 1 87 ? 14.413 6.755 -8.717 1.00 71.56 87 GLY A O 1
ATOM 650 N N . ASP A 1 88 ? 13.022 8.288 -9.607 1.00 79.50 88 ASP A N 1
ATOM 651 C CA . ASP A 1 88 ? 12.330 8.594 -8.352 1.00 79.50 88 ASP A CA 1
ATOM 652 C C . ASP A 1 88 ? 11.301 7.498 -8.044 1.00 79.50 88 ASP A C 1
ATOM 654 O O . ASP A 1 88 ? 10.241 7.420 -8.664 1.00 79.50 88 ASP A O 1
ATOM 658 N N . GLY A 1 89 ? 11.661 6.614 -7.116 1.00 83.38 89 GLY A N 1
ATOM 659 C CA . GLY A 1 89 ? 10.812 5.534 -6.627 1.00 83.38 89 GLY A CA 1
ATOM 660 C C . GLY A 1 89 ? 10.006 5.898 -5.384 1.00 83.38 89 GLY A C 1
ATOM 661 O O . GLY A 1 89 ? 9.524 4.978 -4.725 1.00 83.38 89 GLY A O 1
ATOM 662 N N . ALA A 1 90 ? 9.918 7.178 -5.001 1.00 87.50 90 ALA A N 1
ATOM 663 C CA . ALA 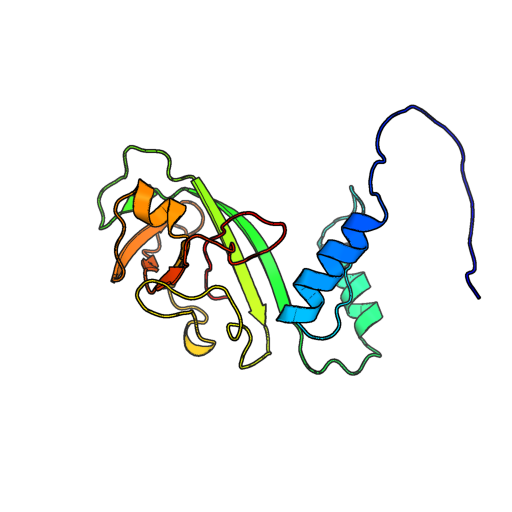A 1 90 ? 9.220 7.588 -3.787 1.00 87.50 90 ALA A CA 1
ATOM 664 C C . ALA A 1 90 ? 7.762 7.108 -3.781 1.00 87.50 90 ALA A C 1
ATOM 666 O O . ALA A 1 90 ? 7.004 7.306 -4.733 1.00 87.50 90 ALA A O 1
ATOM 667 N N . LEU A 1 91 ? 7.380 6.468 -2.679 1.00 86.50 91 LEU A N 1
ATOM 668 C CA . LEU A 1 91 ? 6.075 5.860 -2.511 1.00 86.50 91 LEU A CA 1
ATOM 669 C C . LEU A 1 91 ? 5.591 6.057 -1.078 1.00 86.50 91 LEU A C 1
ATOM 671 O O . LEU A 1 91 ? 6.197 5.548 -0.139 1.00 86.50 91 LEU A O 1
ATOM 675 N N . GLU A 1 92 ? 4.466 6.742 -0.913 1.00 86.50 92 GLU A N 1
ATOM 676 C CA . GLU A 1 92 ? 3.712 6.685 0.338 1.00 86.50 92 GLU A CA 1
ATOM 677 C C . GLU A 1 92 ? 2.888 5.402 0.361 1.00 86.50 92 GLU A C 1
ATOM 679 O O . GLU A 1 92 ? 2.184 5.087 -0.602 1.00 86.50 92 GLU A O 1
ATOM 684 N N . ILE A 1 93 ? 2.974 4.650 1.453 1.00 86.38 93 ILE A N 1
ATOM 685 C CA . ILE A 1 93 ? 2.293 3.370 1.620 1.00 86.38 93 ILE A CA 1
ATOM 686 C C . ILE A 1 93 ? 1.360 3.456 2.814 1.00 86.38 93 ILE A C 1
ATOM 688 O O . ILE A 1 93 ? 1.753 3.888 3.895 1.00 86.38 93 ILE A O 1
ATOM 692 N N . ALA A 1 94 ? 0.138 2.970 2.625 1.00 84.94 94 ALA A N 1
ATOM 693 C CA . ALA A 1 94 ? -0.821 2.756 3.686 1.00 84.94 94 ALA A CA 1
ATOM 694 C C . ALA A 1 94 ? -1.115 1.257 3.860 1.00 84.94 94 ALA A C 1
ATOM 696 O O . ALA A 1 94 ? -1.365 0.524 2.902 1.00 84.94 94 ALA A O 1
ATOM 697 N N . VAL A 1 95 ? -1.098 0.800 5.110 1.00 86.25 95 VAL A N 1
ATOM 698 C CA . VAL A 1 95 ? -1.479 -0.557 5.514 1.00 86.25 95 VAL A CA 1
ATOM 699 C C . VAL A 1 95 ? -2.744 -0.467 6.342 1.00 86.25 95 VAL A C 1
ATOM 701 O O . VAL A 1 95 ? -2.796 0.226 7.358 1.00 86.25 95 VAL A O 1
ATOM 704 N N . TRP A 1 96 ? -3.785 -1.154 5.885 1.00 81.94 96 TRP A N 1
ATOM 705 C CA . TRP A 1 96 ? -5.102 -1.117 6.506 1.00 81.94 96 TRP A CA 1
ATOM 706 C C . TRP A 1 96 ? -5.345 -2.431 7.236 1.00 81.94 96 TRP A C 1
ATOM 708 O O . TRP A 1 96 ? -5.533 -3.476 6.618 1.00 81.94 96 TRP A O 1
ATOM 718 N N . ARG A 1 97 ? -5.346 -2.380 8.566 1.00 82.25 97 ARG A N 1
ATOM 719 C CA . ARG A 1 97 ? -5.671 -3.510 9.441 1.00 82.25 97 ARG A CA 1
ATOM 720 C C . ARG A 1 97 ? -7.105 -3.337 9.916 1.00 82.25 97 ARG A C 1
ATOM 722 O O . ARG A 1 97 ? -7.362 -2.467 10.744 1.00 82.25 97 ARG A O 1
ATOM 729 N N . SER A 1 98 ? -8.030 -4.133 9.392 1.00 81.75 98 SER A N 1
ATOM 730 C CA . SER A 1 98 ? -9.448 -4.038 9.743 1.00 81.75 98 SER A CA 1
ATOM 731 C C . SER A 1 98 ? -10.094 -5.408 9.906 1.00 81.75 98 SER A C 1
ATOM 733 O O . SER A 1 98 ? -9.734 -6.344 9.197 1.00 81.75 98 SER A O 1
ATOM 735 N N . ASP A 1 99 ? -11.061 -5.509 10.815 1.00 81.00 99 ASP A N 1
ATOM 736 C CA . ASP A 1 99 ? -12.007 -6.631 10.919 1.00 81.00 99 ASP A CA 1
ATOM 737 C C . ASP A 1 99 ? -13.297 -6.398 10.103 1.00 81.00 99 ASP A C 1
ATOM 739 O O . ASP A 1 99 ? -14.166 -7.272 10.039 1.00 81.00 99 ASP A O 1
ATOM 743 N N . LYS A 1 100 ? -13.417 -5.241 9.436 1.00 80.50 100 LYS A N 1
ATOM 744 C CA . LYS A 1 100 ? -14.541 -4.907 8.562 1.00 80.50 100 LYS A CA 1
ATOM 745 C C . LYS A 1 100 ? -14.449 -5.685 7.237 1.00 80.50 100 LYS A C 1
ATOM 747 O O . LYS A 1 100 ? -13.486 -5.494 6.491 1.00 80.50 100 LYS A O 1
ATOM 752 N N . PRO A 1 101 ? -15.449 -6.517 6.882 1.00 77.25 101 PRO A N 1
ATOM 753 C CA . PRO A 1 101 ? -15.376 -7.396 5.708 1.00 77.25 101 PRO A CA 1
ATOM 754 C C . PRO A 1 101 ? -15.335 -6.637 4.374 1.00 77.25 101 PRO A C 1
ATOM 756 O O . PRO A 1 101 ? -14.787 -7.127 3.391 1.00 77.25 101 PRO A O 1
ATOM 759 N N . ASP A 1 102 ? -15.897 -5.435 4.331 1.00 77.38 102 ASP A N 1
ATOM 760 C CA . ASP A 1 102 ? -16.002 -4.574 3.156 1.00 77.38 102 ASP A CA 1
ATOM 761 C C . ASP A 1 102 ? -15.108 -3.330 3.278 1.00 77.38 102 ASP A C 1
ATOM 763 O O . ASP A 1 102 ? -15.425 -2.281 2.721 1.00 77.38 102 ASP A O 1
ATOM 767 N N . ILE A 1 103 ? -13.980 -3.429 3.993 1.00 76.56 103 ILE A N 1
ATOM 768 C CA . ILE A 1 103 ? -13.085 -2.293 4.276 1.00 76.56 103 ILE A CA 1
ATOM 769 C C . ILE A 1 103 ? -12.604 -1.547 3.019 1.00 76.56 103 ILE A C 1
ATOM 771 O O . ILE A 1 103 ? -12.428 -0.330 3.040 1.00 76.56 103 ILE A O 1
ATOM 775 N N . TYR A 1 104 ? -12.440 -2.263 1.907 1.00 75.31 104 TYR A N 1
ATOM 776 C CA . TYR A 1 104 ? -12.015 -1.692 0.629 1.00 75.31 104 TYR A CA 1
ATOM 777 C C . TYR A 1 104 ? -13.186 -1.280 -0.280 1.00 75.31 104 TYR A C 1
ATOM 779 O O . TYR A 1 104 ? -12.970 -0.781 -1.385 1.00 75.31 104 TYR A O 1
ATOM 787 N N . SER A 1 105 ? -14.433 -1.477 0.158 1.00 68.62 105 SER A N 1
ATOM 788 C CA . SER A 1 105 ? -15.610 -1.010 -0.575 1.00 68.62 105 SER A CA 1
ATOM 789 C C . SER A 1 105 ? -15.743 0.516 -0.471 1.00 68.62 105 SER A C 1
ATOM 791 O O . SER A 1 105 ? -15.439 1.115 0.559 1.00 68.62 105 SER A O 1
ATOM 793 N N . GLY A 1 106 ? -16.150 1.173 -1.562 1.00 60.47 106 GLY A N 1
ATOM 794 C CA . GLY A 1 106 ? -16.287 2.638 -1.607 1.00 60.47 106 GLY A CA 1
ATOM 795 C C . GLY A 1 106 ? -14.968 3.422 -1.665 1.00 60.47 106 GLY A C 1
ATOM 796 O O . GLY A 1 106 ? -14.996 4.646 -1.584 1.00 60.47 106 GLY A O 1
ATOM 797 N N . GLN A 1 107 ? -13.836 2.735 -1.815 1.00 67.00 107 GLN A N 1
ATOM 798 C CA . GLN A 1 107 ? -12.529 3.343 -2.055 1.00 67.00 107 GLN A CA 1
ATOM 799 C C . GLN A 1 107 ? -12.349 3.763 -3.528 1.00 67.00 107 GLN A C 1
ATOM 801 O O . GLN A 1 107 ? -13.126 3.301 -4.373 1.00 67.00 107 GLN A O 1
ATOM 806 N N . PRO A 1 108 ? -11.357 4.624 -3.854 1.00 63.44 108 PRO A N 1
ATOM 807 C CA . PRO A 1 108 ? -11.104 5.107 -5.207 1.00 63.44 108 PRO A CA 1
ATOM 808 C C . PRO A 1 108 ? -11.199 3.999 -6.245 1.00 63.44 108 PRO A C 1
ATOM 810 O O . PRO A 1 108 ? -10.647 2.908 -6.075 1.00 63.44 108 PRO A O 1
ATOM 813 N N . ALA A 1 109 ? -11.922 4.287 -7.326 1.00 71.12 109 ALA A N 1
ATOM 814 C CA . ALA A 1 109 ? -12.115 3.333 -8.399 1.00 71.12 109 ALA A CA 1
ATOM 815 C C . ALA A 1 109 ? -10.752 2.862 -8.926 1.00 71.12 109 ALA A C 1
ATOM 817 O O . ALA A 1 109 ? -9.904 3.669 -9.317 1.00 71.12 109 ALA A O 1
ATOM 818 N N . VAL A 1 110 ? -10.556 1.547 -8.937 1.00 82.81 110 VAL A N 1
ATOM 819 C CA . VAL A 1 110 ? -9.428 0.917 -9.622 1.00 82.81 110 VAL A CA 1
ATOM 820 C C . VAL A 1 110 ? -9.622 1.133 -11.116 1.00 82.81 110 VAL A C 1
ATOM 822 O O . VAL A 1 110 ? -10.644 0.729 -11.670 1.00 82.81 110 VAL A O 1
ATOM 825 N N . SER A 1 111 ? -8.669 1.805 -11.755 1.00 86.88 111 SER A N 1
ATOM 826 C CA . SER A 1 111 ? -8.676 2.038 -13.200 1.00 86.88 111 SER A CA 1
ATOM 827 C C . SER A 1 111 ? -8.221 0.796 -13.967 1.00 86.88 111 SER A C 1
ATOM 829 O O . SER A 1 111 ? -8.704 0.550 -15.071 1.00 86.88 111 SER A O 1
ATOM 831 N N . SER A 1 112 ? -7.334 -0.009 -13.372 1.00 89.88 112 SER A N 1
ATOM 832 C CA . SER A 1 112 ? -6.825 -1.255 -13.948 1.00 89.88 112 SER A CA 1
ATOM 833 C C . SER A 1 112 ? -6.606 -2.324 -12.880 1.00 89.88 112 SER A C 1
ATOM 835 O O . SER A 1 112 ? -6.097 -2.026 -11.803 1.00 89.88 112 SER A O 1
ATOM 837 N N . GLY A 1 113 ? -6.951 -3.578 -13.182 1.00 91.81 113 GLY A N 1
ATOM 838 C CA . GLY A 1 113 ? -6.821 -4.701 -12.251 1.00 91.81 113 GLY A CA 1
ATOM 839 C C . GLY A 1 113 ? -7.974 -4.774 -11.252 1.00 91.81 113 GLY A C 1
ATOM 840 O O . GLY A 1 113 ? -9.140 -4.636 -11.624 1.00 91.81 113 GLY A O 1
ATOM 841 N N . ARG A 1 114 ? -7.659 -5.028 -9.980 1.00 90.44 114 ARG A N 1
ATOM 842 C CA . ARG A 1 114 ? -8.647 -5.130 -8.898 1.00 90.44 114 ARG A CA 1
ATOM 843 C C . ARG A 1 114 ? -8.170 -4.468 -7.613 1.00 90.44 114 ARG A C 1
ATOM 845 O O . ARG A 1 114 ? -6.980 -4.262 -7.404 1.00 90.44 114 ARG A O 1
ATOM 852 N N . MET A 1 115 ? -9.118 -4.202 -6.723 1.00 88.56 115 MET A N 1
ATOM 853 C CA . MET A 1 115 ? -8.808 -3.743 -5.375 1.00 88.56 115 MET A CA 1
ATOM 854 C C . MET A 1 115 ? -8.280 -4.890 -4.503 1.00 88.56 115 MET A C 1
ATOM 856 O O . MET A 1 115 ? -8.531 -6.068 -4.800 1.00 88.56 115 MET A O 1
ATOM 860 N N . LEU A 1 116 ? -7.592 -4.540 -3.412 1.00 88.00 116 LEU A N 1
ATOM 861 C CA . LEU A 1 116 ? -7.342 -5.473 -2.317 1.00 88.00 116 LEU A CA 1
ATOM 862 C C . LEU A 1 116 ? -8.664 -6.003 -1.748 1.00 88.00 116 LEU A C 1
ATOM 864 O O . LEU A 1 116 ? -9.707 -5.348 -1.761 1.00 88.00 116 LEU A O 1
ATOM 868 N N . THR A 1 117 ? -8.589 -7.221 -1.242 1.00 87.44 117 THR A N 1
ATOM 869 C CA . THR A 1 117 ? -9.645 -7.948 -0.551 1.00 87.44 117 THR A CA 1
ATOM 870 C C . THR A 1 117 ? -9.093 -8.452 0.781 1.00 87.44 117 THR A C 1
ATOM 872 O O . THR A 1 117 ? -7.876 -8.594 0.914 1.00 87.44 117 THR A O 1
ATOM 875 N N . PRO A 1 118 ? -9.943 -8.763 1.772 1.00 84.44 118 PRO A N 1
ATOM 876 C CA . PRO A 1 118 ? -9.476 -9.353 3.028 1.00 84.44 118 PRO A CA 1
ATOM 877 C C . PRO A 1 118 ? -8.639 -10.631 2.839 1.00 84.44 118 PRO A C 1
ATOM 879 O O . PRO A 1 118 ? -7.725 -10.886 3.618 1.00 84.44 118 PRO A O 1
ATOM 882 N N . ASP A 1 119 ? -8.889 -11.395 1.771 1.00 87.50 119 ASP A N 1
ATOM 883 C CA . ASP A 1 119 ? -8.142 -12.616 1.445 1.00 87.50 119 ASP A CA 1
ATOM 884 C C . ASP A 1 119 ? -6.686 -12.345 1.021 1.00 87.50 119 ASP A C 1
ATOM 886 O O . ASP A 1 119 ? -5.863 -13.260 1.023 1.00 87.50 119 ASP A O 1
ATOM 890 N N . ASP A 1 120 ? -6.342 -11.101 0.667 1.00 89.25 120 ASP A N 1
ATOM 891 C CA . ASP A 1 120 ? -4.978 -10.688 0.317 1.00 89.25 120 ASP A CA 1
ATOM 892 C C . ASP A 1 120 ? -4.072 -10.497 1.546 1.00 89.25 120 ASP A C 1
ATOM 894 O O . ASP A 1 120 ? -2.871 -10.293 1.377 1.00 89.25 120 ASP A O 1
ATOM 898 N N . ALA A 1 121 ? -4.611 -10.577 2.769 1.00 87.56 121 ALA A N 1
ATOM 899 C CA . ALA A 1 121 ? -3.849 -10.442 4.012 1.00 87.56 121 ALA A CA 1
ATOM 900 C C . ALA A 1 121 ? -2.620 -11.372 4.046 1.00 87.56 121 ALA A C 1
ATOM 902 O O . ALA A 1 121 ? -2.717 -12.572 3.772 1.00 87.56 121 ALA A O 1
ATOM 903 N N . GLY A 1 122 ? -1.450 -10.815 4.376 1.00 86.56 122 GLY A N 1
ATOM 904 C CA . GLY A 1 122 ? -0.171 -11.530 4.378 1.00 86.56 122 GLY A CA 1
ATOM 905 C C . GLY A 1 122 ? 0.361 -11.968 3.005 1.00 86.56 122 GLY A C 1
ATOM 906 O O . GLY A 1 122 ? 1.417 -12.601 2.946 1.00 86.56 122 GLY A O 1
ATOM 907 N N . GLN A 1 123 ? -0.331 -11.663 1.903 1.00 92.25 123 GLN A N 1
ATOM 908 C CA . GLN A 1 123 ? 0.151 -11.957 0.555 1.00 92.25 123 GLN A CA 1
ATOM 909 C C . GLN A 1 123 ? 1.008 -10.799 0.030 1.00 92.25 123 GLN A C 1
ATOM 911 O O . GLN A 1 123 ? 0.725 -9.640 0.332 1.00 92.25 123 GLN A O 1
ATOM 916 N N . PRO A 1 124 ? 2.043 -11.070 -0.784 1.00 93.31 124 PRO A N 1
ATOM 917 C CA . PRO A 1 124 ? 2.920 -10.033 -1.314 1.00 93.31 124 PRO A CA 1
ATOM 918 C C . PRO A 1 124 ? 2.248 -9.317 -2.493 1.00 93.31 124 PRO A C 1
ATOM 920 O O . PRO A 1 124 ? 2.625 -9.494 -3.648 1.00 93.31 124 PRO A O 1
ATOM 923 N N . ARG A 1 125 ? 1.196 -8.553 -2.207 1.00 94.25 125 ARG A N 1
ATOM 924 C CA . ARG A 1 125 ? 0.370 -7.849 -3.191 1.00 94.25 125 ARG A CA 1
ATOM 925 C C . ARG A 1 125 ? 0.371 -6.362 -2.890 1.00 94.25 125 ARG A C 1
ATOM 927 O O . ARG A 1 125 ? 0.465 -5.970 -1.733 1.00 94.25 125 ARG A O 1
ATOM 934 N N . ILE A 1 126 ? 0.244 -5.538 -3.919 1.00 92.69 126 ILE A N 1
ATOM 935 C CA . ILE A 1 126 ? 0.177 -4.086 -3.776 1.00 92.69 126 ILE A CA 1
ATOM 936 C C . ILE A 1 126 ? -0.820 -3.492 -4.767 1.00 92.69 126 ILE A C 1
ATOM 938 O O . ILE A 1 126 ? -0.951 -3.956 -5.902 1.00 92.69 126 ILE A O 1
ATOM 942 N N . VAL A 1 127 ? -1.530 -2.457 -4.330 1.00 92.12 127 VAL A N 1
ATOM 943 C CA . VAL A 1 127 ? -2.310 -1.580 -5.208 1.00 92.12 127 VAL A CA 1
ATOM 944 C C . VAL A 1 127 ? -1.602 -0.236 -5.279 1.00 92.12 127 VAL A C 1
ATOM 946 O O . VAL A 1 127 ? -1.305 0.359 -4.245 1.00 92.12 127 VAL A O 1
ATOM 949 N N . LEU A 1 128 ? -1.309 0.235 -6.488 1.00 91.44 128 LEU A N 1
ATOM 950 C CA . LEU A 1 128 ? -0.549 1.464 -6.709 1.00 91.44 128 LEU A CA 1
ATOM 951 C C . LEU A 1 128 ? -1.450 2.632 -7.118 1.00 91.44 128 LEU A C 1
ATOM 953 O O . LEU A 1 128 ? -2.454 2.431 -7.801 1.00 91.44 128 LEU A O 1
ATOM 957 N N . PRO A 1 129 ? -1.074 3.873 -6.788 1.00 88.50 129 PRO A N 1
ATOM 958 C CA . PRO A 1 129 ? -1.696 5.037 -7.391 1.00 88.50 129 PRO A CA 1
ATOM 959 C C . PRO A 1 129 ? -1.256 5.205 -8.849 1.00 88.50 129 PRO A C 1
ATOM 961 O O . PRO A 1 129 ? -0.081 5.017 -9.173 1.00 88.50 129 PRO A O 1
ATOM 964 N N . MET A 1 130 ? -2.172 5.630 -9.729 1.00 87.56 130 MET A N 1
ATOM 965 C CA . MET A 1 130 ? -1.855 5.828 -11.153 1.00 87.56 130 MET A CA 1
ATOM 966 C C . MET A 1 130 ? -0.727 6.828 -11.397 1.00 87.56 130 MET A C 1
ATOM 968 O O . MET A 1 130 ? 0.016 6.650 -12.350 1.00 87.56 130 MET A O 1
ATOM 972 N N . VAL A 1 131 ? -0.547 7.833 -10.536 1.00 85.75 131 VAL A N 1
ATOM 973 C CA . VAL A 1 131 ? 0.580 8.777 -10.646 1.00 85.75 131 VAL A CA 1
ATOM 974 C C . VAL A 1 131 ? 1.926 8.049 -10.595 1.00 85.75 131 VAL A C 1
ATOM 976 O O . VAL A 1 131 ? 2.781 8.292 -11.442 1.00 85.75 131 VAL A O 1
ATOM 979 N N . VAL A 1 132 ? 2.098 7.131 -9.641 1.00 87.50 132 VAL A N 1
ATOM 980 C CA . VAL A 1 132 ? 3.339 6.355 -9.498 1.00 87.50 132 VAL A CA 1
ATOM 981 C C . VAL A 1 132 ? 3.452 5.333 -10.623 1.00 87.50 132 VAL A C 1
ATOM 983 O O . VAL A 1 132 ? 4.509 5.209 -11.237 1.00 87.50 132 VAL A O 1
ATOM 986 N N . ALA A 1 133 ? 2.355 4.63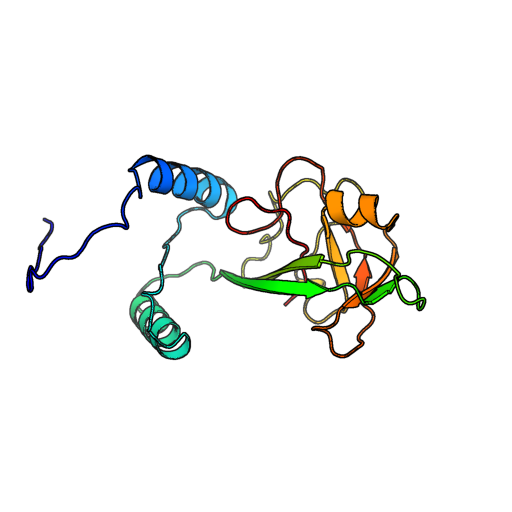5 -10.931 1.00 90.38 133 ALA A N 1
ATOM 987 C CA . ALA A 1 133 ? 2.357 3.630 -11.985 1.00 90.38 133 ALA A CA 1
ATOM 988 C C . ALA A 1 133 ? 2.685 4.237 -13.360 1.00 90.38 133 ALA A C 1
ATOM 990 O O . ALA A 1 133 ? 3.511 3.698 -14.083 1.00 90.38 133 ALA A O 1
ATOM 991 N N . ALA A 1 134 ? 2.119 5.397 -13.699 1.00 89.25 134 ALA A N 1
ATOM 992 C CA . ALA A 1 134 ? 2.393 6.088 -14.955 1.00 89.25 134 ALA A CA 1
ATOM 993 C C . ALA A 1 134 ? 3.827 6.636 -15.029 1.00 89.25 134 ALA A C 1
ATOM 995 O O . ALA A 1 134 ? 4.425 6.614 -16.100 1.00 89.25 134 ALA A O 1
ATOM 996 N N . ALA A 1 135 ? 4.387 7.112 -13.910 1.00 88.31 135 ALA A N 1
ATOM 997 C CA . ALA A 1 135 ? 5.748 7.646 -13.872 1.00 88.31 135 ALA A CA 1
ATOM 998 C C . ALA A 1 135 ? 6.820 6.578 -14.143 1.00 88.31 135 ALA A C 1
ATOM 1000 O O . ALA A 1 135 ? 7.856 6.886 -14.728 1.00 88.31 135 ALA A O 1
ATOM 1001 N N . LEU A 1 136 ? 6.567 5.339 -13.718 1.00 90.00 136 LEU A N 1
ATOM 100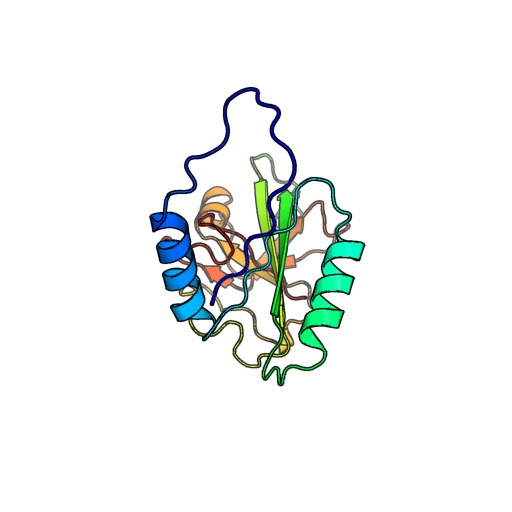2 C CA . LEU A 1 136 ? 7.488 4.209 -13.853 1.00 90.00 136 LEU A CA 1
ATOM 1003 C C . LEU A 1 136 ? 7.035 3.181 -14.903 1.00 90.00 136 LEU A C 1
ATOM 1005 O O . LEU A 1 136 ? 7.623 2.107 -14.980 1.00 90.00 136 LEU A O 1
ATOM 1009 N N . GLU A 1 137 ? 6.002 3.507 -15.687 1.00 91.94 137 GLU A N 1
ATOM 1010 C CA . GLU A 1 137 ? 5.401 2.626 -16.702 1.00 91.94 137 GLU A CA 1
ATOM 1011 C C . GLU A 1 137 ? 5.015 1.236 -16.147 1.00 91.94 137 GLU A C 1
ATOM 1013 O O . GLU A 1 137 ? 5.166 0.220 -16.818 1.00 91.94 137 GLU A O 1
ATOM 1018 N N . ILE A 1 138 ? 4.523 1.194 -14.904 1.00 92.69 138 ILE A N 1
ATOM 1019 C CA . ILE A 1 138 ? 4.129 -0.033 -14.203 1.00 92.69 138 ILE A CA 1
ATOM 1020 C C . ILE A 1 138 ? 2.729 -0.461 -14.641 1.00 92.69 138 ILE A C 1
ATOM 1022 O O . ILE A 1 138 ? 1.777 0.325 -14.600 1.00 92.69 138 ILE A O 1
ATOM 1026 N N . GLU A 1 139 ? 2.586 -1.742 -14.963 1.00 95.38 139 GLU A N 1
ATOM 1027 C CA . GLU A 1 139 ? 1.320 -2.375 -15.309 1.00 95.38 139 GLU A CA 1
ATOM 1028 C C . GLU A 1 139 ? 0.839 -3.347 -14.216 1.00 95.38 139 GLU A C 1
ATOM 1030 O O . GLU A 1 139 ? 1.568 -3.764 -13.314 1.00 95.38 139 GLU A O 1
ATOM 1035 N N . VAL A 1 140 ? -0.441 -3.72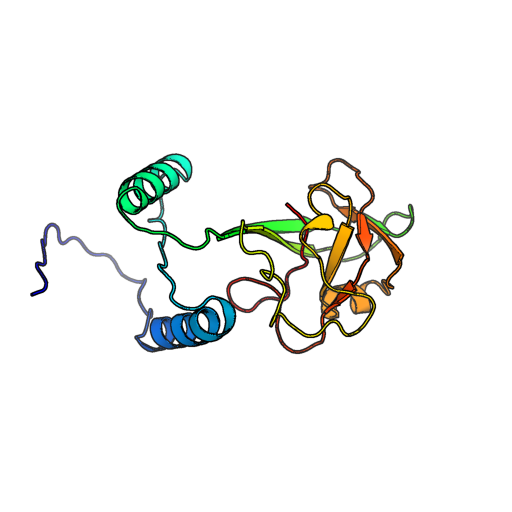4 -14.277 1.00 96.00 140 VAL A N 1
ATOM 1036 C CA . VAL A 1 140 ? -0.984 -4.773 -13.402 1.00 96.00 140 VAL A CA 1
ATOM 1037 C C . VAL A 1 140 ? -0.349 -6.114 -13.768 1.00 96.00 140 VAL A C 1
ATOM 1039 O O . VAL A 1 140 ? -0.340 -6.504 -14.933 1.00 96.00 140 VAL A O 1
ATOM 1042 N N . GLY A 1 141 ? 0.122 -6.839 -12.756 1.00 96.00 141 GLY A N 1
ATOM 1043 C CA . GLY A 1 141 ? 0.876 -8.084 -12.888 1.00 96.00 141 GLY A CA 1
ATOM 1044 C C . GLY A 1 141 ? 2.390 -7.903 -12.776 1.00 96.00 141 GLY A C 1
ATOM 1045 O O . GLY A 1 141 ? 3.097 -8.900 -12.625 1.00 96.00 141 GLY A O 1
ATOM 1046 N N . ASP A 1 142 ? 2.891 -6.664 -12.796 1.00 96.75 142 ASP A N 1
ATOM 1047 C CA . ASP A 1 142 ? 4.305 -6.400 -12.551 1.00 96.75 142 ASP A CA 1
ATOM 1048 C C . ASP A 1 142 ? 4.709 -6.746 -11.117 1.00 96.75 142 ASP A C 1
ATOM 1050 O O . ASP A 1 142 ? 3.919 -6.693 -10.171 1.00 96.75 142 ASP A O 1
ATOM 1054 N N . SER A 1 143 ? 5.985 -7.080 -10.959 1.00 95.75 143 SER A N 1
ATOM 1055 C CA . SER A 1 143 ? 6.602 -7.384 -9.676 1.00 95.75 143 SER A CA 1
ATOM 1056 C C . SER A 1 143 ? 7.537 -6.252 -9.274 1.00 95.75 143 SER A C 1
ATOM 1058 O O . SER A 1 143 ? 8.570 -6.054 -9.912 1.00 95.75 143 SER A O 1
ATOM 1060 N N . LEU A 1 144 ? 7.261 -5.579 -8.162 1.00 94.31 144 LEU A N 1
ATOM 1061 C CA . LEU A 1 144 ? 8.127 -4.532 -7.620 1.00 94.31 144 LEU A CA 1
ATOM 1062 C C . LEU A 1 144 ? 8.760 -4.933 -6.289 1.00 94.31 144 LEU A C 1
ATOM 1064 O O . LEU A 1 144 ? 8.225 -5.755 -5.555 1.00 94.31 144 LEU A O 1
ATOM 1068 N N . GLN A 1 145 ? 9.905 -4.349 -5.955 1.00 94.25 145 GLN A N 1
ATOM 1069 C CA . GLN A 1 145 ? 10.493 -4.453 -4.619 1.00 94.25 145 GLN A CA 1
ATOM 1070 C C . GLN A 1 145 ? 10.608 -3.069 -4.013 1.00 94.25 145 GLN A C 1
ATOM 1072 O O . GLN A 1 145 ? 11.083 -2.145 -4.674 1.00 94.25 145 GLN A O 1
ATOM 1077 N N . ILE A 1 146 ? 10.248 -2.951 -2.741 1.00 92.25 146 ILE A N 1
ATOM 1078 C CA . ILE A 1 146 ? 10.422 -1.729 -1.957 1.00 92.25 146 ILE A CA 1
ATOM 1079 C C . ILE A 1 146 ? 11.471 -1.932 -0.864 1.00 92.25 146 ILE A C 1
ATOM 1081 O O . ILE A 1 146 ? 11.665 -3.046 -0.371 1.00 92.25 146 ILE A O 1
ATOM 1085 N N . ASP A 1 147 ? 12.141 -0.853 -0.476 1.00 88.88 147 ASP A N 1
ATOM 1086 C CA . ASP A 1 147 ? 13.183 -0.856 0.557 1.00 88.88 147 ASP A CA 1
ATOM 1087 C C . ASP A 1 147 ? 12.688 -1.374 1.922 1.00 88.88 147 ASP A C 1
ATOM 1089 O O . ASP A 1 147 ? 13.392 -2.117 2.609 1.00 88.88 147 ASP A O 1
ATOM 1093 N N . SER A 1 148 ? 11.446 -1.055 2.282 1.00 79.06 148 SER A N 1
ATOM 1094 C CA . SER A 1 148 ? 10.814 -1.457 3.543 1.00 79.06 148 SER A CA 1
ATOM 1095 C C . SER A 1 148 ? 10.395 -2.935 3.602 1.00 79.06 148 SER A C 1
ATOM 1097 O O . SER A 1 148 ? 10.171 -3.460 4.693 1.00 79.06 148 SER A O 1
ATOM 1099 N N . ALA A 1 149 ? 10.341 -3.645 2.467 1.00 77.12 149 ALA A N 1
ATOM 1100 C CA . ALA A 1 149 ? 9.833 -5.019 2.381 1.00 77.12 149 ALA A CA 1
ATOM 1101 C C . ALA A 1 149 ? 10.925 -6.100 2.442 1.00 77.12 149 ALA A C 1
ATOM 1103 O O . ALA A 1 149 ? 10.686 -7.238 2.044 1.00 77.12 149 ALA A O 1
ATOM 1104 N N . ALA A 1 150 ? 12.135 -5.772 2.907 1.00 79.06 150 ALA A N 1
ATOM 1105 C CA . ALA A 1 150 ? 13.248 -6.723 3.036 1.00 79.06 150 ALA A CA 1
ATOM 1106 C C . ALA A 1 150 ? 13.542 -7.534 1.747 1.00 79.06 150 ALA A C 1
ATOM 1108 O O . ALA A 1 150 ? 13.948 -8.695 1.813 1.00 79.06 150 ALA A O 1
ATOM 1109 N N . GLY A 1 151 ? 13.328 -6.929 0.571 1.00 78.19 151 GLY A N 1
ATOM 1110 C CA . GLY A 1 151 ? 13.545 -7.570 -0.732 1.00 78.19 151 GLY A CA 1
ATOM 1111 C C . GLY A 1 151 ? 12.429 -8.520 -1.187 1.00 78.19 151 GLY A C 1
ATOM 1112 O O . GLY A 1 151 ? 12.616 -9.254 -2.157 1.00 78.19 151 GLY A O 1
ATOM 1113 N N . ILE A 1 152 ? 11.275 -8.530 -0.515 1.00 89.19 152 ILE A N 1
ATOM 1114 C CA . ILE A 1 152 ? 10.092 -9.260 -0.981 1.00 89.19 152 ILE A CA 1
ATOM 1115 C C . ILE A 1 152 ? 9.568 -8.600 -2.261 1.00 89.19 152 ILE A C 1
ATOM 1117 O O . ILE A 1 152 ? 9.362 -7.387 -2.318 1.00 89.19 152 ILE A O 1
ATOM 1121 N N . ALA A 1 153 ? 9.353 -9.424 -3.285 1.00 93.19 153 ALA A N 1
ATOM 1122 C CA . ALA A 1 153 ? 8.709 -9.034 -4.530 1.00 93.19 153 ALA A CA 1
ATOM 1123 C C . ALA A 1 153 ? 7.192 -8.948 -4.331 1.00 93.19 153 ALA A C 1
ATOM 1125 O O . ALA A 1 153 ? 6.564 -9.947 -3.986 1.00 93.19 153 ALA A O 1
ATOM 1126 N N . LEU A 1 154 ? 6.632 -7.762 -4.540 1.00 95.38 154 LEU A N 1
ATOM 1127 C CA . LEU A 1 154 ? 5.217 -7.440 -4.436 1.00 95.38 154 LEU A CA 1
ATOM 1128 C C . LEU A 1 154 ? 4.590 -7.429 -5.832 1.00 95.38 154 LEU A C 1
ATOM 1130 O O . LEU A 1 154 ? 5.062 -6.721 -6.719 1.00 95.38 154 LEU A O 1
ATOM 1134 N N . GLU A 1 155 ? 3.516 -8.189 -6.015 1.00 96.88 155 GLU A N 1
ATOM 1135 C CA . GLU A 1 155 ? 2.726 -8.208 -7.246 1.00 96.88 155 GLU A CA 1
ATOM 1136 C C . GLU A 1 155 ? 1.749 -7.028 -7.274 1.00 96.88 155 GLU A C 1
ATOM 1138 O O . GLU A 1 155 ? 0.947 -6.845 -6.351 1.00 96.88 155 GLU A O 1
ATOM 1143 N N . VAL A 1 156 ? 1.772 -6.250 -8.353 1.00 96.31 156 VAL A N 1
ATOM 1144 C CA . VAL A 1 156 ? 0.814 -5.169 -8.590 1.00 96.31 156 VAL A CA 1
ATOM 1145 C C . VAL A 1 156 ? -0.517 -5.773 -9.017 1.00 96.31 156 VAL A C 1
ATOM 1147 O O . VAL A 1 156 ? -0.673 -6.228 -10.146 1.00 96.31 156 VAL A O 1
ATOM 1150 N N . VAL A 1 157 ? -1.509 -5.766 -8.130 1.00 95.44 157 VAL A N 1
ATOM 1151 C CA . VAL A 1 157 ? -2.835 -6.348 -8.411 1.00 95.44 157 VAL A CA 1
ATOM 1152 C C . VAL A 1 157 ? -3.857 -5.320 -8.888 1.00 95.44 157 VAL A C 1
ATOM 1154 O O . VAL A 1 157 ? -4.893 -5.691 -9.447 1.00 95.44 157 VAL A O 1
ATOM 1157 N N . GLY A 1 158 ? -3.569 -4.032 -8.701 1.00 92.88 158 GLY A N 1
ATOM 1158 C CA . GLY A 1 158 ? -4.434 -2.954 -9.154 1.00 92.88 158 GLY A CA 1
ATOM 1159 C C . GLY A 1 158 ? -3.755 -1.593 -9.181 1.00 92.88 158 GLY A C 1
ATOM 1160 O O . GLY A 1 158 ? -2.777 -1.352 -8.474 1.00 92.88 158 GLY A O 1
ATOM 1161 N N . ILE A 1 159 ? -4.312 -0.704 -9.998 1.00 91.56 159 ILE A N 1
ATOM 1162 C CA . ILE A 1 159 ? -3.911 0.697 -10.117 1.00 91.56 159 ILE A CA 1
ATOM 1163 C C . ILE A 1 159 ? -5.146 1.573 -9.874 1.00 91.56 159 ILE A C 1
ATOM 1165 O O . ILE A 1 159 ? -6.182 1.371 -10.510 1.00 91.56 159 ILE A O 1
ATOM 1169 N N . THR A 1 160 ? -5.070 2.522 -8.941 1.00 87.06 160 THR A N 1
ATOM 1170 C CA . THR A 1 160 ? -6.184 3.432 -8.616 1.00 87.06 160 THR A CA 1
ATOM 1171 C C . THR A 1 160 ? -6.264 4.597 -9.600 1.00 87.06 160 THR A C 1
ATOM 1173 O O . THR A 1 160 ? -5.252 5.019 -10.144 1.00 87.06 160 THR A O 1
ATOM 1176 N N . GLY A 1 161 ? -7.461 5.138 -9.839 1.00 78.38 161 GLY A N 1
ATOM 1177 C CA . GLY A 1 161 ? -7.665 6.286 -10.729 1.00 78.38 161 GLY A CA 1
ATOM 1178 C C . GLY A 1 161 ? -7.090 7.624 -10.227 1.00 78.38 161 GLY A C 1
ATOM 1179 O O . GLY A 1 161 ? -6.700 7.779 -9.075 1.00 78.38 161 GLY A O 1
ATOM 1180 N N . GLU A 1 162 ? -7.093 8.614 -11.124 1.00 64.62 162 GLU A N 1
ATOM 1181 C CA . GLU A 1 162 ? -6.387 9.909 -11.028 1.00 64.62 162 GLU A CA 1
ATOM 1182 C C . GLU A 1 162 ? -6.879 10.870 -9.926 1.00 64.62 162 GLU A C 1
ATOM 1184 O O . GLU A 1 162 ? -6.219 11.869 -9.657 1.00 64.62 162 GLU A O 1
ATOM 1189 N N . ALA A 1 163 ? -8.042 10.621 -9.312 1.00 49.47 163 ALA A N 1
ATOM 1190 C CA . ALA A 1 163 ? -8.773 11.685 -8.618 1.00 49.47 163 ALA A CA 1
ATOM 1191 C C . ALA A 1 163 ? -8.774 11.632 -7.086 1.00 49.47 163 ALA A C 1
ATOM 1193 O O . ALA A 1 163 ? -8.998 12.670 -6.472 1.00 49.47 163 ALA A O 1
ATOM 1194 N N . GLU A 1 164 ? -8.537 10.494 -6.437 1.00 49.72 164 GLU A N 1
ATOM 1195 C CA . GLU A 1 164 ? -8.635 10.411 -4.974 1.00 49.72 164 GLU A CA 1
ATOM 1196 C C . GLU A 1 164 ? -7.611 9.385 -4.480 1.00 49.72 164 GLU A C 1
ATOM 1198 O O . GLU A 1 164 ? -7.673 8.209 -4.830 1.00 49.72 164 GLU A O 1
ATOM 1203 N N . GLY A 1 165 ? -6.601 9.839 -3.736 1.00 46.53 165 GLY A N 1
ATOM 1204 C CA . GLY A 1 165 ? -5.622 8.956 -3.110 1.00 46.53 165 GLY A CA 1
ATOM 1205 C C . GLY A 1 165 ? -6.300 7.966 -2.166 1.00 46.53 165 GLY A C 1
ATOM 1206 O O . GLY A 1 165 ? -7.287 8.302 -1.511 1.00 46.53 165 GLY A O 1
ATOM 1207 N N . MET A 1 166 ? -5.779 6.741 -2.095 1.00 53.62 166 MET A N 1
ATOM 1208 C CA . MET A 1 166 ? -6.398 5.672 -1.316 1.00 53.62 166 MET A CA 1
ATOM 1209 C C . MET A 1 166 ? -6.160 5.747 0.195 1.00 53.62 166 MET A C 1
ATOM 1211 O O . MET A 1 166 ? -6.651 4.873 0.896 1.00 53.62 166 MET A O 1
ATOM 1215 N N . ALA A 1 167 ? -5.474 6.760 0.741 1.00 50.84 167 ALA A N 1
ATOM 1216 C CA . ALA A 1 167 ? -5.413 6.933 2.190 1.00 50.84 167 ALA A CA 1
ATOM 1217 C C . ALA A 1 167 ? -5.049 8.353 2.648 1.00 50.84 167 ALA A C 1
ATOM 1219 O O . ALA A 1 167 ? -4.253 9.050 2.037 1.00 50.84 167 ALA A O 1
ATOM 1220 N N . SER A 1 168 ? -5.633 8.712 3.796 1.00 47.22 168 SER A N 1
ATOM 1221 C CA . SER A 1 168 ? -5.066 9.567 4.843 1.00 47.22 168 SER A CA 1
ATOM 1222 C C . SER A 1 168 ? -4.464 10.908 4.387 1.00 47.22 168 SER A C 1
ATOM 1224 O O . SER A 1 168 ? -3.282 11.018 4.097 1.00 47.22 168 SER A O 1
ATOM 1226 N N . PHE A 1 169 ? -5.268 11.974 4.446 1.00 48.41 169 PHE A N 1
ATOM 1227 C CA . PHE A 1 169 ? -4.815 13.374 4.341 1.00 48.41 169 PHE A CA 1
ATOM 1228 C C . PHE A 1 169 ? -4.470 13.915 2.940 1.00 48.41 169 PHE A C 1
ATOM 1230 O O . PHE A 1 169 ? -3.848 14.969 2.841 1.00 48.41 169 PHE A O 1
ATOM 1237 N N . GLY A 1 170 ? -4.979 13.300 1.869 1.00 49.78 170 GLY A N 1
ATOM 1238 C CA . GLY A 1 170 ? -5.053 13.946 0.550 1.00 49.78 170 GLY A CA 1
ATOM 1239 C C . GLY A 1 170 ? -3.874 13.697 -0.391 1.00 49.78 170 GLY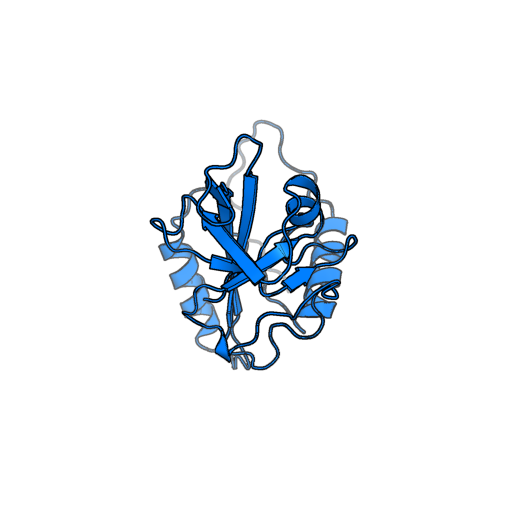 A C 1
ATOM 1240 O O . GLY A 1 170 ? -3.832 14.328 -1.446 1.00 49.78 170 GLY A O 1
ATOM 1241 N N . GLU A 1 171 ? -2.972 12.770 -0.062 1.00 60.16 171 GLU A N 1
ATOM 1242 C CA . GLU A 1 171 ? -1.922 12.311 -0.976 1.00 60.16 171 GLU A CA 1
ATOM 1243 C C . GLU A 1 171 ? -2.230 10.914 -1.550 1.00 60.16 171 GLU A C 1
ATOM 1245 O O . GLU A 1 171 ? -2.874 10.086 -0.899 1.00 60.16 171 GLU A O 1
ATOM 1250 N N . PRO A 1 172 ? -1.828 10.631 -2.801 1.00 68.00 172 PRO A N 1
ATOM 1251 C CA . PRO A 1 172 ? -1.987 9.314 -3.398 1.00 68.00 172 PRO A CA 1
ATOM 1252 C C . PRO A 1 172 ? -1.009 8.307 -2.779 1.00 68.00 172 PRO A C 1
ATOM 1254 O O . PRO A 1 172 ? 0.161 8.264 -3.146 1.00 68.00 172 PRO A O 1
ATOM 1257 N N . SER A 1 173 ? -1.506 7.465 -1.873 1.00 79.31 173 SER A N 1
ATOM 1258 C CA . SER A 1 173 ? -0.739 6.355 -1.292 1.00 79.31 173 SER A CA 1
ATOM 1259 C C . SER A 1 173 ? -1.024 5.026 -1.993 1.00 79.31 173 SER A C 1
ATOM 1261 O O . SER A 1 173 ? -2.158 4.751 -2.396 1.00 79.31 173 SER A O 1
ATOM 1263 N N . ALA A 1 174 ? -0.003 4.177 -2.093 1.00 86.69 174 ALA A N 1
ATOM 1264 C CA . ALA A 1 174 ? -0.174 2.762 -2.389 1.00 86.69 174 ALA A CA 1
ATOM 1265 C C . ALA A 1 174 ? -0.753 2.015 -1.189 1.00 86.69 174 ALA A C 1
ATOM 1267 O O . ALA A 1 174 ? -0.593 2.433 -0.042 1.00 86.69 174 ALA A O 1
ATOM 1268 N N . LEU A 1 175 ? -1.393 0.881 -1.457 1.00 87.62 175 LEU A N 1
ATOM 1269 C CA . LEU A 1 175 ? -1.923 0.011 -0.421 1.00 87.62 175 LEU A CA 1
ATOM 1270 C C . LEU A 1 175 ? -1.239 -1.334 -0.398 1.00 87.62 175 LEU A C 1
ATOM 1272 O O . LEU A 1 175 ? -1.173 -2.032 -1.412 1.00 87.62 175 LEU A O 1
ATOM 1276 N N . LEU A 1 176 ? -0.838 -1.712 0.809 1.00 87.56 176 LEU A N 1
ATOM 1277 C CA . LEU A 1 176 ? -0.420 -3.060 1.133 1.00 87.56 176 LEU A CA 1
ATOM 1278 C C . LEU A 1 176 ? -1.487 -3.753 1.988 1.00 87.56 176 LEU A C 1
ATOM 1280 O O . LEU A 1 176 ? -2.102 -3.116 2.855 1.00 87.56 176 LEU A O 1
ATOM 1284 N N . PRO A 1 177 ? -1.705 -5.059 1.769 1.00 84.12 177 PRO A N 1
ATOM 1285 C CA . PRO A 1 177 ? -2.468 -5.862 2.700 1.00 84.12 177 PRO A CA 1
ATOM 1286 C C . PRO A 1 177 ? -1.732 -5.947 4.053 1.00 84.12 177 PRO A C 1
ATOM 1288 O O . PRO A 1 177 ? -0.509 -5.784 4.107 1.00 84.12 177 PRO A O 1
ATOM 1291 N N . PRO A 1 178 ? -2.474 -6.163 5.152 1.00 80.69 178 PRO A N 1
ATOM 1292 C CA . PRO A 1 178 ? -1.921 -6.219 6.504 1.00 80.69 178 PRO A CA 1
ATOM 1293 C C . PRO A 1 178 ? -1.023 -7.429 6.788 1.00 80.69 178 PRO A C 1
ATOM 1295 O O . PRO A 1 178 ? -1.161 -8.466 6.093 1.00 80.69 178 PRO A O 1
#

Foldseek 3Di:
DDDDDDDDDDDDDDDDPPDPVVVVVVCVVCCQQPNDDDDDDDDPPDDPVVSVVVVCVVCVPPDDPKDKDKDKDWWFWQDKQNHGDPDGRIAIEIEIDMPDQCNVPPFFDFPDADDDGLVCAPPLEKEFEVVNCVVRVNDQQMWIDIPVPVRDTHGHRTYGDDDAARDDDGDNHMYDYD